Protein AF-A0A2D7SPK2-F1 (afd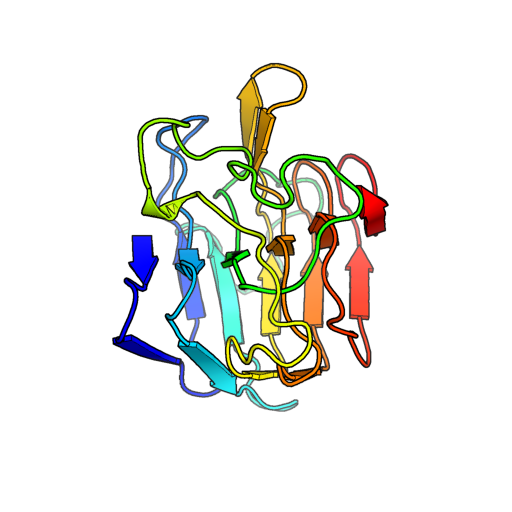b_monomer_lite)

Radius of gyration: 14.79 Å; chains: 1; bounding box: 33×37×42 Å

Structure (mmCIF, N/CA/C/O backbone):
data_AF-A0A2D7SPK2-F1
#
_entry.id   AF-A0A2D7SPK2-F1
#
loop_
_atom_site.group_PDB
_atom_site.id
_atom_site.type_symbol
_atom_site.label_atom_id
_atom_site.label_alt_id
_atom_site.label_comp_id
_atom_site.label_asym_id
_atom_site.label_entity_id
_atom_site.label_seq_id
_atom_site.pdbx_PDB_ins_code
_atom_site.Cartn_x
_atom_site.Cartn_y
_atom_site.Cartn_z
_atom_site.occupancy
_atom_site.B_iso_or_equiv
_atom_site.auth_seq_id
_atom_site.auth_comp_id
_atom_site.auth_asym_id
_atom_site.auth_atom_id
_atom_site.pdbx_PDB_model_num
ATOM 1 N N . MET A 1 1 ? -2.167 10.227 -5.797 1.00 91.31 1 MET A N 1
ATOM 2 C CA . MET A 1 1 ? -3.648 10.252 -5.802 1.00 91.31 1 MET A CA 1
ATOM 3 C C . MET A 1 1 ? -4.122 9.989 -4.389 1.00 91.31 1 MET A C 1
ATOM 5 O O . MET A 1 1 ? -3.581 9.091 -3.759 1.00 91.31 1 MET A O 1
ATOM 9 N N . PHE A 1 2 ? -5.110 10.744 -3.912 1.00 96.88 2 PHE A N 1
ATOM 10 C CA . PHE A 1 2 ? -5.740 10.501 -2.615 1.00 96.88 2 PHE A CA 1
ATOM 11 C C . PHE A 1 2 ? -7.116 9.860 -2.788 1.00 96.88 2 PHE A C 1
ATOM 13 O O . PHE A 1 2 ? -7.853 10.218 -3.708 1.00 96.88 2 PHE A O 1
ATOM 20 N N . VAL A 1 3 ? -7.452 8.944 -1.885 1.00 98.31 3 VAL A N 1
ATOM 21 C CA . VAL A 1 3 ? -8.829 8.560 -1.569 1.00 98.31 3 VAL A CA 1
ATOM 22 C C . VAL A 1 3 ? -9.198 9.337 -0.310 1.00 98.31 3 VAL A C 1
ATOM 24 O O . VAL A 1 3 ? -8.641 9.089 0.758 1.00 98.31 3 VAL A O 1
ATOM 27 N N . ASP A 1 4 ? -10.062 10.339 -0.460 1.00 98.19 4 ASP A N 1
ATOM 28 C CA . ASP A 1 4 ? -10.374 11.284 0.613 1.00 98.19 4 ASP A CA 1
ATOM 29 C C . ASP A 1 4 ? -11.343 10.685 1.645 1.00 98.19 4 ASP A C 1
ATOM 31 O O . ASP A 1 4 ? -12.153 9.801 1.342 1.00 98.19 4 ASP A O 1
ATOM 35 N N . ALA A 1 5 ? -11.289 11.200 2.874 1.00 98.12 5 ALA A N 1
ATOM 36 C CA . ALA A 1 5 ? -12.148 10.774 3.975 1.00 98.12 5 ALA A CA 1
ATOM 37 C C . ALA A 1 5 ? -13.641 10.772 3.589 1.00 98.12 5 ALA A C 1
ATOM 39 O O . ALA A 1 5 ? -14.141 11.696 2.946 1.00 98.12 5 ALA A O 1
ATOM 40 N N . GLY A 1 6 ? -14.369 9.734 4.007 1.00 97.94 6 GLY A N 1
ATOM 41 C CA . GLY A 1 6 ? -15.786 9.554 3.681 1.00 97.94 6 GLY A CA 1
ATOM 42 C C . GLY A 1 6 ? -16.050 8.983 2.285 1.00 97.94 6 GLY A C 1
ATOM 43 O O . GLY A 1 6 ? -17.212 8.820 1.912 1.00 97.94 6 GLY A O 1
ATOM 44 N N . THR A 1 7 ? -15.004 8.653 1.521 1.00 98.50 7 THR A N 1
ATOM 45 C CA . THR A 1 7 ? -15.128 7.991 0.218 1.00 98.50 7 THR A CA 1
ATOM 46 C C . THR A 1 7 ? -14.669 6.535 0.270 1.00 98.50 7 THR A C 1
ATOM 48 O O . THR A 1 7 ? -14.023 6.080 1.217 1.00 98.50 7 THR A O 1
ATOM 51 N N . THR A 1 8 ? -15.053 5.766 -0.745 1.00 98.75 8 THR A N 1
ATOM 52 C CA . THR A 1 8 ? -14.641 4.372 -0.903 1.00 98.75 8 THR A CA 1
ATOM 53 C C . THR A 1 8 ? -14.189 4.144 -2.334 1.00 98.75 8 THR A C 1
ATOM 55 O O . THR A 1 8 ? -14.935 4.439 -3.269 1.00 98.75 8 THR A O 1
ATOM 58 N N . LEU A 1 9 ? -12.977 3.620 -2.494 1.00 98.75 9 LEU A N 1
ATOM 59 C CA . LEU A 1 9 ? -12.431 3.193 -3.774 1.00 98.75 9 LEU A CA 1
ATOM 60 C C . LEU A 1 9 ? -12.594 1.678 -3.912 1.00 98.75 9 LEU A C 1
ATOM 62 O O . LEU A 1 9 ? -12.127 0.929 -3.057 1.00 98.75 9 LEU A O 1
ATOM 66 N N . TYR A 1 10 ? -13.226 1.246 -5.000 1.00 98.75 10 TYR A N 1
ATOM 67 C CA . TYR A 1 10 ? -13.312 -0.157 -5.398 1.00 98.75 10 TYR A CA 1
ATOM 68 C C . TYR A 1 10 ? -12.378 -0.398 -6.581 1.00 98.75 10 TYR A C 1
ATOM 70 O O . TYR A 1 10 ? -12.366 0.390 -7.532 1.00 98.75 10 TYR A O 1
ATOM 78 N N . ILE A 1 11 ? -11.593 -1.469 -6.513 1.00 98.69 11 ILE A N 1
ATOM 79 C CA . ILE A 1 11 ? -10.683 -1.898 -7.572 1.00 98.69 11 ILE A CA 1
ATOM 80 C C . ILE A 1 11 ? -11.011 -3.354 -7.874 1.00 98.69 11 ILE A C 1
ATOM 82 O O . ILE A 1 11 ? -10.824 -4.231 -7.034 1.00 98.69 11 ILE A O 1
ATOM 86 N N . GLU A 1 12 ? -11.524 -3.589 -9.077 1.00 98.31 12 GLU A N 1
ATOM 87 C CA . GLU A 1 12 ? -11.976 -4.908 -9.512 1.00 98.31 12 GLU A CA 1
ATOM 88 C C . GLU A 1 12 ? -10.796 -5.863 -9.740 1.00 98.31 12 GLU A C 1
ATOM 90 O O . GLU A 1 12 ? -9.702 -5.449 -10.143 1.00 98.31 12 GLU A O 1
ATOM 95 N N . ALA A 1 13 ? -11.030 -7.161 -9.547 1.00 98.81 13 ALA A N 1
ATOM 96 C CA . ALA A 1 13 ? -10.042 -8.205 -9.803 1.00 98.81 13 ALA A CA 1
ATOM 97 C C . ALA A 1 13 ? -9.460 -8.132 -11.229 1.00 98.81 13 ALA A C 1
ATOM 99 O O . ALA A 1 13 ? -10.164 -7.847 -12.199 1.00 98.81 13 ALA A O 1
ATOM 100 N N . GLY A 1 14 ? -8.159 -8.406 -11.363 1.00 98.62 14 GLY A N 1
ATOM 101 C CA . GLY A 1 14 ? -7.437 -8.336 -12.639 1.00 98.62 14 GLY A CA 1
ATOM 102 C C . GLY A 1 14 ? -7.097 -6.919 -13.114 1.00 98.62 14 GLY A C 1
ATOM 103 O O . GLY A 1 14 ? -6.511 -6.763 -14.187 1.00 98.62 14 GLY A O 1
ATOM 104 N N . THR A 1 15 ? -7.446 -5.879 -12.349 1.00 98.81 15 THR A N 1
ATOM 105 C CA . THR A 1 15 ? -7.082 -4.500 -12.694 1.00 98.81 15 THR A CA 1
ATOM 106 C C . THR A 1 15 ? -5.570 -4.299 -12.590 1.00 98.81 15 THR A C 1
ATOM 108 O O . THR A 1 15 ? -4.945 -4.679 -11.600 1.00 98.81 15 THR A O 1
ATOM 111 N N . VAL A 1 16 ? -4.991 -3.633 -13.593 1.00 98.75 16 VAL A N 1
ATOM 112 C CA . VAL A 1 16 ? -3.614 -3.130 -13.537 1.00 98.75 16 VAL A CA 1
ATOM 113 C C . VAL A 1 16 ? -3.639 -1.621 -13.349 1.00 98.75 16 VAL A C 1
ATOM 115 O O . VAL A 1 16 ? -4.208 -0.891 -14.162 1.00 98.75 16 VAL A O 1
ATOM 118 N N . ILE A 1 17 ? -2.983 -1.157 -12.295 1.00 98.56 17 ILE A N 1
ATOM 119 C CA . ILE A 1 17 ? -2.824 0.251 -11.953 1.00 98.56 17 ILE A CA 1
ATOM 120 C C . ILE A 1 17 ? -1.373 0.625 -12.182 1.00 98.56 17 ILE A C 1
ATOM 122 O O . ILE A 1 17 ? -0.457 -0.043 -11.705 1.00 98.56 17 ILE A O 1
ATOM 126 N N . LYS A 1 18 ? -1.178 1.699 -12.942 1.00 98.25 18 LYS A N 1
ATOM 127 C CA . LYS A 1 18 ? 0.135 2.146 -13.376 1.00 98.25 18 LYS A CA 1
ATOM 128 C C . LYS A 1 18 ? 0.419 3.553 -12.875 1.00 98.25 18 LYS A C 1
ATOM 130 O O . LYS A 1 18 ? -0.277 4.495 -13.252 1.00 98.25 18 LYS A O 1
ATOM 135 N N . GLY A 1 19 ? 1.438 3.679 -12.035 1.00 96.75 19 GLY A N 1
ATOM 136 C CA . GLY A 1 19 ? 1.980 4.955 -11.599 1.00 96.75 19 GLY A CA 1
ATOM 137 C C . GLY A 1 19 ? 2.664 5.681 -12.755 1.00 96.75 19 GLY A C 1
ATOM 138 O O . GLY A 1 19 ? 3.467 5.092 -13.479 1.00 96.75 19 GLY A O 1
ATOM 139 N N . MET A 1 20 ? 2.337 6.961 -12.934 1.00 95.50 20 MET A N 1
ATOM 140 C CA . MET A 1 20 ? 3.071 7.836 -13.848 1.00 95.50 20 MET A CA 1
ATOM 141 C C . MET A 1 20 ? 4.498 8.068 -13.332 1.00 95.50 20 MET A C 1
ATOM 143 O O . MET A 1 20 ? 4.699 8.106 -12.112 1.00 95.50 20 MET A O 1
ATOM 147 N N . PRO A 1 21 ? 5.475 8.272 -14.230 1.00 90.31 21 PRO A N 1
ATOM 148 C CA . PRO A 1 21 ? 6.839 8.573 -13.828 1.00 90.31 21 PRO A CA 1
ATOM 149 C C . PRO A 1 21 ? 6.898 9.864 -13.004 1.00 90.31 21 PRO A C 1
ATOM 151 O O . PRO A 1 21 ? 6.227 10.851 -13.309 1.00 90.31 21 PRO A O 1
ATOM 154 N N . GLY A 1 22 ? 7.741 9.848 -11.981 1.00 87.12 22 GLY A N 1
ATOM 155 C CA . GLY A 1 22 ? 7.995 10.953 -11.067 1.00 87.12 22 GLY A CA 1
ATOM 156 C C . GLY A 1 22 ? 9.120 10.563 -10.114 1.00 87.12 22 GLY A C 1
ATOM 157 O O . GLY A 1 22 ? 9.470 9.388 -10.033 1.00 87.12 22 GLY A O 1
ATOM 158 N N . VAL A 1 23 ? 9.726 11.546 -9.453 1.00 80.44 23 VAL A N 1
ATOM 159 C CA . VAL A 1 23 ? 10.768 11.318 -8.443 1.00 80.44 23 VAL A CA 1
ATOM 160 C C . VAL A 1 23 ? 10.537 12.238 -7.256 1.00 80.44 23 VAL A C 1
ATOM 162 O O . VAL A 1 23 ? 10.044 13.359 -7.421 1.00 80.44 23 VAL A O 1
ATOM 165 N N . GLY A 1 24 ? 10.921 11.784 -6.066 1.00 84.12 24 GLY A N 1
ATOM 166 C CA . GLY A 1 24 ? 10.737 12.554 -4.845 1.00 84.12 24 GLY A CA 1
ATOM 167 C C . GLY A 1 24 ? 9.271 12.956 -4.657 1.00 84.12 24 GLY A C 1
ATOM 168 O O . GLY A 1 24 ? 8.369 12.133 -4.786 1.00 84.12 24 GLY A O 1
ATOM 169 N N . GLN A 1 25 ? 9.023 14.239 -4.388 1.00 82.62 25 GLN A N 1
ATOM 170 C CA . GLN A 1 25 ? 7.669 14.768 -4.153 1.00 82.62 25 GLN A CA 1
ATOM 171 C C . GLN A 1 25 ? 6.733 14.660 -5.368 1.00 82.62 25 GLN A C 1
ATOM 173 O O . GLN A 1 25 ? 5.516 14.721 -5.208 1.00 82.62 25 GLN A O 1
ATOM 178 N N . GLU A 1 26 ? 7.287 14.485 -6.571 1.00 86.81 26 GLU A N 1
ATOM 179 C CA . GLU A 1 26 ? 6.519 14.335 -7.811 1.00 86.81 26 GLU A CA 1
ATOM 180 C C . GLU A 1 26 ? 6.209 12.864 -8.139 1.00 86.81 26 GLU A C 1
ATOM 182 O O . GLU A 1 26 ? 5.553 12.581 -9.142 1.00 86.81 26 GLU A O 1
ATOM 187 N N . SER A 1 27 ? 6.686 11.909 -7.330 1.00 91.69 27 SER A N 1
ATOM 188 C CA . SER A 1 27 ? 6.380 10.487 -7.509 1.00 91.69 27 SER A CA 1
ATOM 189 C C . SER A 1 27 ? 4.880 10.224 -7.421 1.00 91.69 27 SER A C 1
ATOM 191 O O . SER A 1 27 ? 4.163 10.765 -6.578 1.00 91.69 27 SER A O 1
ATOM 193 N N . SER A 1 28 ? 4.383 9.348 -8.293 1.00 94.50 28 SER A N 1
ATOM 194 C CA . SER A 1 28 ? 2.984 8.930 -8.252 1.00 94.50 28 SER A CA 1
ATOM 195 C C . SER A 1 28 ? 2.755 7.886 -7.161 1.00 94.50 28 SER A C 1
ATOM 197 O O . SER A 1 28 ? 3.511 6.938 -7.024 1.00 94.50 28 SER A O 1
ATOM 199 N N . TYR A 1 29 ? 1.687 8.028 -6.388 1.00 95.56 29 TYR A N 1
ATOM 200 C CA . TYR A 1 29 ? 1.310 7.084 -5.331 1.00 95.56 29 TYR A CA 1
ATOM 201 C C . TYR A 1 29 ? -0.210 6.969 -5.236 1.00 95.56 29 TYR A C 1
ATOM 203 O O . TYR A 1 29 ? -0.943 7.827 -5.750 1.00 95.56 29 TYR A O 1
ATOM 211 N N . LEU A 1 30 ? -0.693 5.942 -4.540 1.00 97.88 30 LEU A N 1
ATOM 212 C CA . LEU A 1 30 ? -2.068 5.873 -4.056 1.00 97.88 30 LEU A CA 1
ATOM 213 C C . LEU A 1 30 ? -2.058 5.983 -2.533 1.00 97.88 30 LEU A C 1
ATOM 215 O O . LEU A 1 30 ? -1.510 5.116 -1.871 1.00 97.88 30 LEU A O 1
ATOM 219 N N . CYS A 1 31 ? -2.676 7.030 -1.991 1.00 98.19 31 CYS A N 1
ATOM 220 C CA . CYS A 1 31 ? -2.840 7.210 -0.553 1.00 98.19 31 CYS A CA 1
ATOM 221 C C . CYS A 1 31 ? -4.319 7.128 -0.170 1.00 98.19 31 CYS A C 1
ATOM 223 O O . CYS A 1 31 ? -5.144 7.906 -0.654 1.00 98.19 31 CYS A O 1
ATOM 225 N N . VAL A 1 32 ? -4.650 6.175 0.694 1.00 98.81 32 VAL A N 1
ATOM 226 C CA . VAL A 1 32 ? -5.958 6.030 1.330 1.00 98.81 32 VAL A CA 1
ATOM 227 C C . VAL A 1 32 ? -5.889 6.783 2.651 1.00 98.81 32 VAL A C 1
ATOM 229 O O . VAL A 1 32 ? -5.293 6.299 3.610 1.00 98.81 32 VAL A O 1
ATOM 232 N N . ALA A 1 33 ? -6.447 7.994 2.682 1.00 98.69 33 ALA A N 1
ATOM 233 C CA . ALA A 1 33 ? -6.410 8.834 3.872 1.00 98.69 33 ALA A CA 1
ATOM 234 C C . ALA A 1 33 ? -7.316 8.267 4.977 1.00 98.69 33 ALA A C 1
ATOM 236 O O . ALA A 1 33 ? -8.273 7.536 4.703 1.00 98.69 33 ALA A O 1
ATOM 237 N N . ARG A 1 34 ? -7.070 8.669 6.229 1.00 98.31 34 ARG A N 1
ATOM 238 C CA . ARG A 1 34 ? -7.929 8.294 7.361 1.00 98.31 34 ARG A CA 1
ATOM 239 C C . ARG A 1 34 ? -9.407 8.556 7.069 1.00 98.31 34 ARG A C 1
ATOM 241 O O . ARG A 1 34 ? -9.783 9.623 6.583 1.00 98.31 34 ARG A O 1
ATOM 248 N N . GLY A 1 35 ? -10.253 7.577 7.383 1.00 98.31 35 GLY A N 1
ATOM 249 C CA . GLY A 1 35 ? -11.701 7.641 7.158 1.00 98.31 35 GLY A CA 1
ATOM 250 C C . GLY A 1 35 ? -12.140 7.380 5.717 1.00 98.31 35 GLY A C 1
ATOM 251 O O . GLY A 1 35 ? -13.342 7.408 5.442 1.00 98.31 35 GLY A O 1
ATOM 252 N N . ALA A 1 36 ? -11.206 7.133 4.800 1.00 98.81 36 ALA A N 1
ATOM 253 C CA . ALA A 1 36 ? -11.489 6.536 3.505 1.00 98.81 36 ALA A CA 1
ATOM 254 C C . ALA A 1 36 ? -11.429 5.005 3.585 1.00 98.8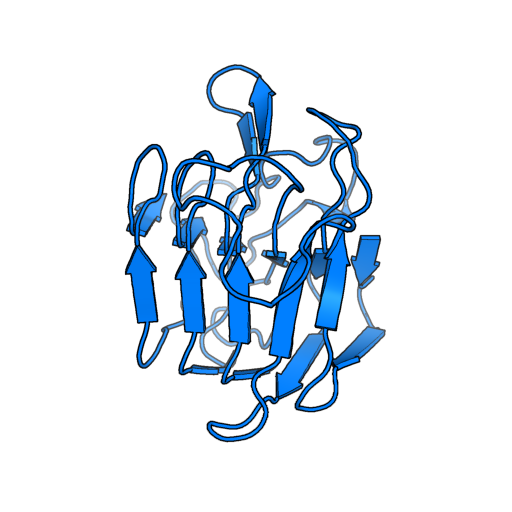1 36 ALA A C 1
ATOM 256 O O . ALA A 1 36 ? -10.946 4.432 4.563 1.00 98.81 36 ALA A O 1
ATOM 257 N N . LYS A 1 37 ? -11.925 4.338 2.541 1.00 98.88 37 LYS A N 1
ATOM 258 C CA . LYS A 1 37 ? -11.843 2.880 2.412 1.00 98.88 37 LYS A CA 1
ATOM 259 C C . LYS A 1 37 ? -11.334 2.458 1.044 1.00 98.88 37 LYS A C 1
ATOM 261 O O . LYS A 1 37 ? -11.711 3.053 0.033 1.00 98.88 37 LYS A O 1
ATOM 266 N N . LEU A 1 38 ? -10.547 1.392 1.021 1.00 98.88 38 LEU A N 1
ATOM 267 C CA . LEU A 1 38 ? -10.096 0.714 -0.186 1.00 98.88 38 LEU A CA 1
ATOM 268 C C . LEU A 1 38 ? -10.612 -0.723 -0.192 1.00 98.88 38 LEU A C 1
ATOM 270 O O . LEU A 1 38 ? -10.337 -1.473 0.733 1.00 98.88 38 LEU A O 1
ATOM 274 N N . TYR A 1 39 ? -11.325 -1.107 -1.244 1.00 98.88 39 TYR A N 1
ATOM 275 C CA . TYR A 1 39 ? -11.688 -2.492 -1.534 1.00 98.88 39 TYR A CA 1
ATOM 276 C C . TYR A 1 39 ? -10.979 -2.908 -2.823 1.00 98.88 39 TYR A C 1
ATOM 278 O O . TYR A 1 39 ? -11.478 -2.689 -3.926 1.00 98.88 39 TYR A O 1
ATOM 286 N N . ALA A 1 40 ? -9.768 -3.441 -2.668 1.00 98.81 40 ALA A N 1
ATOM 287 C CA . ALA A 1 40 ? -8.963 -4.034 -3.727 1.00 98.81 40 ALA A CA 1
ATOM 288 C C . ALA A 1 40 ? -9.022 -5.558 -3.579 1.00 98.81 40 ALA A C 1
ATOM 290 O O . ALA A 1 40 ? -8.204 -6.164 -2.889 1.00 98.81 40 ALA A O 1
ATOM 291 N N . GLU A 1 41 ? -10.034 -6.164 -4.193 1.00 98.25 41 GLU A N 1
ATOM 292 C CA . GLU A 1 41 ? -10.391 -7.571 -4.000 1.00 98.25 41 GLU A CA 1
ATOM 293 C C . GLU A 1 41 ? -10.048 -8.382 -5.254 1.00 98.25 41 GLU A C 1
ATOM 295 O O . GLU A 1 41 ? -10.908 -8.766 -6.047 1.00 98.25 41 GLU A O 1
ATOM 300 N N . GLY A 1 42 ? -8.750 -8.618 -5.453 1.00 98.75 42 GLY A N 1
ATOM 301 C CA . GLY A 1 42 ? -8.253 -9.538 -6.466 1.00 98.75 42 GLY A CA 1
ATOM 302 C C . GLY A 1 42 ? -8.578 -10.997 -6.141 1.00 98.75 42 GLY A C 1
ATOM 303 O O . GLY A 1 42 ? -9.100 -11.346 -5.080 1.00 98.75 42 GLY A O 1
ATOM 304 N N . THR A 1 43 ? -8.192 -11.888 -7.049 1.00 98.62 43 THR A N 1
ATOM 305 C CA . THR A 1 43 ? -8.250 -13.342 -6.827 1.00 98.62 43 THR A CA 1
ATOM 306 C C . THR A 1 43 ? -6.938 -13.999 -7.242 1.00 98.62 43 THR A C 1
ATOM 308 O O . THR A 1 43 ? -6.129 -13.380 -7.928 1.00 98.62 43 THR A O 1
ATOM 311 N N . ALA A 1 44 ? -6.731 -15.267 -6.879 1.00 97.81 44 ALA A N 1
ATOM 312 C CA . ALA A 1 44 ? -5.543 -16.015 -7.298 1.00 97.81 44 ALA A CA 1
ATOM 313 C C . ALA A 1 44 ? -5.372 -16.063 -8.830 1.00 97.81 44 ALA A C 1
ATOM 315 O O . ALA A 1 44 ? -4.250 -15.978 -9.323 1.00 97.81 44 ALA A O 1
ATOM 316 N N . ASP A 1 45 ? -6.481 -16.157 -9.571 1.00 98.31 45 ASP A N 1
ATOM 317 C CA . ASP A 1 45 ? -6.476 -16.221 -11.038 1.00 98.31 45 ASP A CA 1
ATOM 318 C C . ASP A 1 45 ? -6.481 -14.831 -11.700 1.00 98.31 45 ASP A C 1
ATOM 320 O O . ASP A 1 45 ? -6.132 -14.694 -12.872 1.00 98.31 45 ASP A O 1
ATOM 324 N N . ALA A 1 46 ? -6.880 -13.793 -10.960 1.00 98.50 46 ALA A N 1
ATOM 325 C CA . ALA A 1 46 ? -6.958 -12.413 -11.429 1.00 98.50 46 ALA A CA 1
ATOM 326 C C . ALA A 1 46 ? -6.505 -11.445 -10.319 1.00 98.50 46 ALA A C 1
ATOM 328 O O . ALA A 1 46 ? -7.341 -10.751 -9.722 1.00 98.50 46 ALA A O 1
ATOM 329 N N . PRO A 1 47 ? -5.200 -11.411 -9.997 1.00 98.62 47 PRO A N 1
ATOM 330 C CA . PRO A 1 47 ? -4.681 -10.493 -8.995 1.00 98.62 47 PRO A CA 1
ATOM 331 C C . PRO A 1 47 ? -4.779 -9.047 -9.490 1.00 98.62 47 PRO A C 1
ATOM 333 O O . PRO A 1 47 ? -4.760 -8.783 -10.694 1.00 98.62 47 PRO A O 1
ATOM 336 N N . ILE A 1 48 ? -4.863 -8.103 -8.557 1.00 98.94 48 ILE A N 1
ATOM 337 C CA . ILE A 1 48 ? -4.701 -6.676 -8.859 1.00 98.94 48 ILE A CA 1
ATOM 338 C C . ILE A 1 48 ? -3.206 -6.367 -8.856 1.00 98.94 48 ILE A C 1
ATOM 340 O O . ILE A 1 48 ? -2.497 -6.769 -7.934 1.00 98.94 48 ILE A O 1
ATOM 344 N N . ILE A 1 49 ? -2.719 -5.654 -9.872 1.00 98.88 49 ILE A N 1
ATOM 345 C CA . ILE A 1 49 ? -1.297 -5.311 -10.000 1.00 98.88 49 ILE A CA 1
ATOM 346 C C . ILE A 1 49 ? -1.137 -3.797 -9.946 1.00 98.88 49 ILE A C 1
ATOM 348 O O . ILE A 1 49 ? -1.636 -3.089 -10.816 1.00 98.88 49 ILE A O 1
ATOM 352 N N . PHE A 1 50 ? -0.388 -3.313 -8.964 1.00 98.81 50 PHE A N 1
ATOM 353 C CA . PHE A 1 50 ? 0.156 -1.964 -8.930 1.00 98.81 50 PHE A CA 1
ATOM 354 C C . PHE A 1 50 ? 1.603 -1.993 -9.431 1.00 98.81 50 PHE A C 1
ATOM 356 O O . PHE A 1 50 ? 2.436 -2.733 -8.908 1.00 98.81 50 PHE A O 1
ATOM 363 N N . THR A 1 51 ? 1.901 -1.205 -10.459 1.00 98.62 51 THR A N 1
ATOM 364 C CA . THR A 1 51 ? 3.240 -1.092 -11.059 1.00 98.62 51 THR A CA 1
ATOM 365 C C . THR A 1 51 ? 3.418 0.297 -11.684 1.00 98.62 51 THR A C 1
ATOM 367 O O . THR A 1 51 ? 2.621 1.201 -11.441 1.00 98.62 51 THR A O 1
ATOM 370 N N . PHE A 1 52 ? 4.442 0.489 -12.508 1.00 97.56 52 PHE A N 1
ATOM 371 C CA . PHE A 1 52 ? 4.733 1.735 -13.214 1.00 97.56 52 PHE A CA 1
ATOM 372 C C . PHE A 1 52 ? 4.239 1.724 -14.669 1.00 97.56 52 PHE A C 1
ATOM 374 O O . PHE A 1 52 ? 4.000 0.677 -15.277 1.00 97.56 52 PHE A O 1
ATOM 381 N N . GLU A 1 53 ? 4.072 2.915 -15.246 1.00 97.62 53 GLU A N 1
ATOM 382 C CA . GLU A 1 53 ? 3.531 3.131 -16.594 1.00 97.62 53 GLU A CA 1
ATOM 383 C C . GLU A 1 53 ? 4.233 2.290 -17.670 1.00 97.62 53 GLU A C 1
ATOM 385 O O . GLU A 1 53 ? 3.568 1.633 -18.484 1.00 97.62 53 GLU A O 1
ATOM 390 N N . GLN A 1 54 ? 5.564 2.245 -17.627 1.00 97.44 54 GLN A N 1
ATOM 391 C CA . GLN A 1 54 ? 6.396 1.586 -18.630 1.00 97.44 54 GLN A CA 1
ATOM 392 C C . GLN A 1 54 ? 6.576 0.074 -18.410 1.00 97.44 54 GLN A C 1
ATOM 394 O O . GLN A 1 54 ? 7.230 -0.555 -19.237 1.00 97.44 54 GLN A O 1
ATOM 399 N N . ASP A 1 55 ? 5.991 -0.530 -17.368 1.00 98.19 55 ASP A N 1
ATOM 400 C CA . ASP A 1 55 ? 6.054 -1.983 -17.161 1.00 98.19 55 ASP A CA 1
ATOM 401 C C . ASP A 1 55 ? 5.301 -2.730 -18.288 1.00 98.19 55 ASP A C 1
ATOM 403 O O . ASP A 1 55 ? 4.079 -2.573 -18.412 1.00 98.19 55 ASP A O 1
ATOM 407 N N . PRO A 1 56 ? 5.971 -3.538 -19.131 1.00 97.62 56 PRO A N 1
ATOM 408 C CA . PRO A 1 56 ? 5.323 -4.324 -20.178 1.00 97.62 56 PRO A CA 1
ATOM 409 C C . PRO A 1 56 ? 4.490 -5.504 -19.652 1.00 97.62 56 PRO A C 1
ATOM 411 O O . PRO A 1 56 ? 3.729 -6.074 -20.431 1.00 97.62 56 PRO A O 1
ATOM 414 N N . LEU A 1 57 ? 4.599 -5.866 -18.365 1.00 97.19 57 LEU A N 1
ATOM 415 C CA . LEU A 1 57 ? 3.905 -6.999 -17.727 1.00 97.19 57 LEU A CA 1
ATOM 416 C C . LEU A 1 57 ? 4.228 -8.377 -18.334 1.00 97.19 57 LEU A C 1
ATOM 418 O O . LEU A 1 57 ? 3.486 -9.337 -18.133 1.00 97.19 57 LEU A O 1
ATOM 422 N N . ASP A 1 58 ? 5.338 -8.499 -19.057 1.00 97.00 58 ASP A N 1
ATOM 423 C CA . ASP A 1 58 ? 5.803 -9.746 -19.681 1.00 97.00 58 ASP A CA 1
ATOM 424 C C . ASP A 1 58 ? 6.954 -10.417 -18.907 1.00 97.00 58 ASP A C 1
ATOM 426 O O . ASP A 1 58 ? 7.517 -11.416 -19.356 1.00 97.00 58 ASP A O 1
ATOM 430 N N . GLY A 1 59 ? 7.305 -9.871 -17.737 1.00 94.94 59 GLY A N 1
ATOM 431 C CA . GLY A 1 59 ? 8.392 -10.359 -16.887 1.00 94.94 59 GLY A CA 1
ATOM 432 C C . GLY A 1 59 ? 9.795 -9.954 -17.351 1.00 94.94 59 GLY A C 1
ATOM 433 O O . GLY A 1 59 ? 10.775 -10.453 -16.804 1.00 94.94 59 GLY A O 1
ATOM 434 N N . SER A 1 60 ? 9.919 -9.067 -18.344 1.00 97.38 60 SER A N 1
ATOM 435 C CA . SER A 1 60 ? 11.220 -8.591 -18.833 1.00 97.38 60 SER A CA 1
ATOM 436 C C . SER A 1 60 ? 11.872 -7.519 -17.953 1.00 97.38 60 SER A C 1
ATOM 438 O O . SER A 1 60 ? 13.076 -7.281 -18.085 1.00 97.38 60 SER A O 1
ATOM 440 N N . VAL A 1 61 ? 11.115 -6.886 -17.049 1.00 98.12 61 VAL A N 1
ATOM 441 C CA . VAL A 1 61 ? 11.641 -5.870 -16.126 1.00 98.12 61 VAL A CA 1
ATOM 442 C C . VAL A 1 61 ? 12.534 -6.541 -15.075 1.00 98.12 61 VAL A C 1
ATOM 444 O O . VAL A 1 61 ? 12.066 -7.419 -14.346 1.00 98.12 61 VAL A O 1
ATOM 447 N N . PRO A 1 62 ? 13.816 -6.150 -14.952 1.00 97.81 62 PRO A N 1
ATOM 448 C CA . PRO A 1 62 ? 14.697 -6.697 -13.927 1.00 97.81 62 PRO A CA 1
ATOM 449 C C . PRO A 1 62 ? 14.192 -6.398 -12.510 1.00 97.81 62 PRO A C 1
ATOM 451 O O . PRO A 1 62 ? 13.726 -5.298 -12.230 1.00 97.81 62 PRO A O 1
ATOM 454 N N . LEU A 1 63 ? 14.407 -7.323 -11.569 1.00 97.00 63 LEU A N 1
ATOM 455 C CA . LEU A 1 63 ? 14.102 -7.110 -10.141 1.00 97.00 63 LEU A CA 1
ATOM 456 C C . LEU A 1 63 ? 14.962 -6.013 -9.480 1.00 97.00 63 LEU A C 1
ATOM 458 O O . LEU A 1 63 ? 14.702 -5.610 -8.352 1.00 97.00 63 LEU A O 1
ATOM 462 N N . THR A 1 64 ? 15.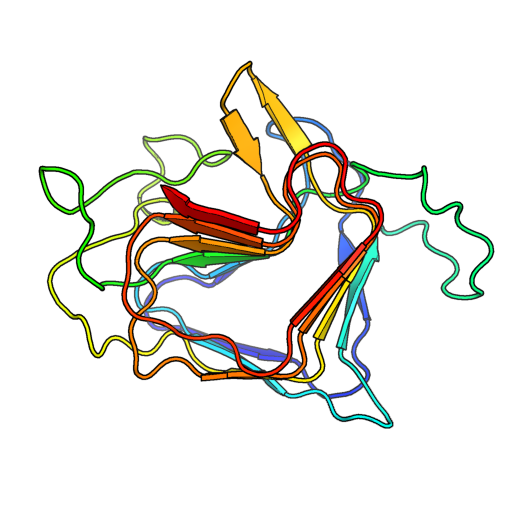998 -5.533 -10.172 1.00 96.75 64 THR A N 1
ATOM 463 C CA . THR A 1 64 ? 16.805 -4.375 -9.764 1.00 96.75 64 THR A CA 1
ATOM 464 C C . THR A 1 64 ? 16.212 -3.045 -10.226 1.00 96.75 64 THR A C 1
ATOM 466 O O . THR A 1 64 ? 16.712 -1.997 -9.828 1.00 96.75 64 THR A O 1
ATOM 469 N N . THR A 1 65 ? 15.190 -3.057 -11.085 1.00 97.19 65 THR A N 1
ATOM 470 C CA . THR A 1 65 ? 14.440 -1.851 -11.439 1.00 97.19 65 THR A CA 1
ATOM 471 C C . THR A 1 65 ? 13.499 -1.539 -10.290 1.00 97.19 65 THR A C 1
ATOM 473 O O . THR A 1 65 ? 12.574 -2.297 -10.020 1.00 97.19 65 THR A O 1
ATOM 476 N N . ARG A 1 66 ? 13.761 -0.440 -9.598 1.00 96.12 66 ARG A N 1
ATOM 477 C CA . ARG A 1 66 ? 13.043 -0.008 -8.400 1.00 96.12 66 ARG A CA 1
ATOM 478 C C . ARG A 1 66 ? 12.757 1.481 -8.510 1.00 96.12 66 ARG A C 1
ATOM 480 O O . ARG A 1 66 ? 13.318 2.148 -9.384 1.00 96.12 66 ARG A O 1
ATOM 487 N N . GLY A 1 67 ? 11.906 2.002 -7.645 1.00 95.44 67 GLY A N 1
ATOM 488 C CA . GLY A 1 67 ? 11.700 3.436 -7.527 1.00 95.44 67 GLY A CA 1
ATOM 489 C C . GLY A 1 67 ? 11.020 4.074 -8.732 1.00 95.44 67 GLY A C 1
ATOM 490 O O . GLY A 1 67 ? 11.336 5.201 -9.102 1.00 95.44 67 GLY A O 1
ATOM 491 N N . GLN A 1 68 ? 10.170 3.315 -9.427 1.00 96.31 68 GLN A N 1
ATOM 492 C CA . GLN A 1 68 ? 9.518 3.778 -10.655 1.00 96.31 68 GLN A CA 1
ATOM 493 C C . GLN A 1 68 ? 8.198 4.516 -10.376 1.00 96.31 68 GLN A C 1
ATOM 495 O O . GLN A 1 68 ? 7.656 5.174 -11.264 1.00 96.31 68 GLN A O 1
ATOM 500 N N . TRP A 1 69 ? 7.684 4.395 -9.152 1.00 96.62 69 TRP A N 1
ATOM 501 C CA . TRP A 1 69 ? 6.546 5.113 -8.582 1.00 96.62 69 TRP A CA 1
ATOM 502 C C . TRP A 1 69 ? 6.611 4.979 -7.051 1.00 96.62 69 TRP A C 1
ATOM 504 O O . TRP A 1 69 ? 7.372 4.164 -6.550 1.00 96.62 69 TRP A O 1
ATOM 514 N N . GLY A 1 70 ? 5.829 5.756 -6.308 1.00 95.38 70 GLY A N 1
ATOM 515 C CA . GLY A 1 70 ? 5.881 5.806 -4.846 1.00 95.38 70 GLY A CA 1
ATOM 516 C C . GLY A 1 70 ? 5.431 4.515 -4.167 1.00 95.38 70 GLY A C 1
ATOM 517 O O . GLY A 1 70 ? 6.244 3.849 -3.549 1.00 95.38 70 GLY A O 1
ATOM 518 N N . GLY A 1 71 ? 4.157 4.146 -4.275 1.00 96.69 71 GLY A N 1
ATOM 519 C CA . GLY A 1 71 ? 3.631 2.968 -3.580 1.00 96.69 71 GLY A CA 1
ATOM 520 C C . GLY A 1 71 ? 2.169 3.102 -3.167 1.00 96.69 71 GLY A C 1
ATOM 521 O O . GLY A 1 71 ? 1.459 4.028 -3.593 1.00 96.69 71 GLY A O 1
ATOM 522 N N . LEU A 1 72 ? 1.717 2.151 -2.349 1.00 98.56 72 LEU A N 1
ATOM 523 C CA . LEU A 1 72 ? 0.386 2.140 -1.748 1.00 98.56 72 LEU A CA 1
ATOM 524 C C . LEU A 1 72 ? 0.481 2.506 -0.267 1.00 98.56 72 LEU A C 1
ATOM 526 O O . LEU A 1 72 ? 1.077 1.785 0.523 1.00 98.56 72 LEU A O 1
ATOM 530 N N . ILE A 1 73 ? -0.172 3.599 0.108 1.00 98.62 73 ILE A N 1
ATOM 531 C CA . ILE A 1 73 ? -0.225 4.106 1.477 1.00 98.62 73 ILE A CA 1
ATOM 532 C C . ILE A 1 73 ? -1.651 3.943 2.003 1.00 98.62 73 ILE A C 1
ATOM 534 O O . ILE A 1 73 ? -2.608 4.369 1.349 1.00 98.62 73 ILE A O 1
ATOM 538 N N . VAL A 1 74 ? -1.804 3.361 3.191 1.00 98.81 74 VAL A N 1
ATOM 539 C CA . VAL A 1 74 ? -3.089 3.219 3.885 1.00 98.81 74 VAL A CA 1
ATOM 540 C C . VAL A 1 74 ? -2.971 3.805 5.281 1.00 98.81 74 VAL A C 1
ATOM 542 O O . VAL A 1 74 ? -2.157 3.352 6.082 1.00 98.81 74 VAL A O 1
ATOM 545 N N . LEU A 1 75 ? -3.792 4.814 5.567 1.00 98.81 75 LEU A N 1
ATOM 546 C CA . LEU A 1 75 ? -3.778 5.544 6.828 1.00 98.81 75 LEU A CA 1
ATOM 547 C C . LEU A 1 75 ? -5.084 5.298 7.589 1.00 98.81 75 LEU A C 1
ATOM 549 O O . LEU A 1 75 ? -6.172 5.515 7.055 1.00 98.81 75 LEU A O 1
ATOM 553 N N . GLY A 1 76 ? -4.979 4.877 8.847 1.00 98.69 76 GLY A N 1
ATOM 554 C CA . GLY A 1 76 ? -6.112 4.575 9.720 1.00 98.69 76 GLY A CA 1
ATOM 555 C C . GLY A 1 76 ? -6.116 5.366 11.029 1.00 98.69 76 GLY A C 1
ATOM 556 O O . GLY A 1 76 ? -5.228 6.176 11.306 1.00 98.69 76 GLY A O 1
ATOM 557 N N . TYR A 1 77 ? -7.160 5.139 11.824 1.00 98.69 77 TYR A N 1
ATOM 558 C CA . TYR A 1 77 ? -7.400 5.790 13.119 1.00 98.69 77 TYR A CA 1
ATOM 559 C C . TYR A 1 77 ? -6.932 4.981 14.342 1.00 98.69 77 TYR A C 1
ATOM 561 O O . TYR A 1 77 ? -7.271 5.353 15.470 1.00 98.69 77 TYR A O 1
ATOM 569 N N . ALA A 1 78 ? -6.208 3.878 14.159 1.00 98.56 78 ALA A N 1
ATOM 570 C CA . ALA A 1 78 ? -5.725 3.061 15.269 1.00 98.56 78 ALA A CA 1
ATOM 571 C C . ALA A 1 78 ? -4.610 3.750 16.061 1.00 98.56 78 ALA A C 1
ATOM 573 O O . ALA A 1 78 ? -4.001 4.724 15.616 1.00 98.56 78 ALA A O 1
ATOM 574 N N . THR A 1 79 ? -4.380 3.253 17.272 1.00 98.00 79 THR A N 1
ATOM 575 C CA . THR A 1 79 ? -3.382 3.806 18.185 1.00 98.00 79 THR A CA 1
ATOM 576 C C . THR A 1 79 ? -1.966 3.667 17.635 1.00 98.00 79 THR A C 1
ATOM 578 O O . THR A 1 79 ? -1.630 2.710 16.935 1.00 98.00 79 THR A O 1
ATOM 581 N N . LEU A 1 80 ? -1.125 4.644 17.970 1.00 96.94 80 LEU A N 1
ATOM 582 C CA . LEU A 1 80 ? 0.309 4.606 17.704 1.00 96.94 80 LEU A CA 1
ATOM 583 C C . LEU A 1 80 ? 1.061 4.318 19.005 1.00 96.94 80 LEU A C 1
ATOM 585 O O . LEU A 1 80 ? 0.583 4.611 20.103 1.00 96.94 80 LEU A O 1
ATOM 589 N N . ASN A 1 81 ? 2.271 3.791 18.876 1.00 88.31 81 ASN A N 1
ATOM 590 C CA . ASN A 1 81 ? 3.244 3.683 19.964 1.00 88.31 81 ASN A CA 1
ATOM 591 C C . ASN A 1 81 ? 3.948 5.028 20.272 1.00 88.31 81 ASN A C 1
ATOM 593 O O . ASN A 1 81 ? 4.744 5.109 21.210 1.00 88.31 81 ASN A O 1
ATOM 597 N N . SER A 1 82 ? 3.632 6.087 19.519 1.00 90.19 82 SER A N 1
ATOM 598 C CA . SER A 1 82 ? 4.180 7.436 19.652 1.00 90.19 82 SER A CA 1
ATOM 599 C C . SER A 1 82 ? 3.176 8.427 20.266 1.00 90.19 82 SER A C 1
ATOM 601 O O . SER A 1 82 ? 1.959 8.252 20.224 1.00 90.19 82 SER A O 1
ATOM 603 N N . ILE A 1 83 ? 3.689 9.505 20.868 1.00 90.25 83 ILE A N 1
ATOM 604 C CA . ILE A 1 83 ? 2.899 10.616 21.433 1.00 90.25 83 ILE A CA 1
ATOM 605 C C . ILE A 1 83 ? 2.996 11.793 20.446 1.00 90.25 83 ILE A C 1
ATOM 607 O O . ILE A 1 83 ? 4.115 12.118 20.049 1.00 90.25 83 ILE A O 1
ATOM 611 N N . PRO A 1 84 ? 1.892 12.470 20.065 1.00 94.38 84 PRO A N 1
ATOM 612 C CA . PRO A 1 84 ? 0.581 12.524 20.727 1.00 94.38 84 PRO A CA 1
ATOM 613 C C . PRO A 1 84 ? -0.457 11.477 20.280 1.00 94.38 84 PRO A C 1
ATOM 615 O O . PRO A 1 84 ? -1.633 11.646 20.596 1.00 94.38 84 PRO A O 1
ATOM 618 N N . GLY A 1 85 ? -0.056 10.408 19.587 1.00 95.31 85 GLY A N 1
ATOM 619 C CA . GLY A 1 85 ? -0.974 9.392 19.051 1.00 95.31 85 GLY A CA 1
ATOM 620 C C . GLY A 1 85 ? -1.507 9.713 17.652 1.00 95.31 85 GLY A C 1
ATOM 621 O O . GLY A 1 85 ? -2.373 9.006 17.152 1.00 95.31 85 GLY A O 1
ATOM 622 N N . GLU A 1 86 ? -0.978 10.758 17.016 1.00 96.69 86 GLU A N 1
ATOM 623 C CA . GLU A 1 86 ? -1.157 11.084 15.601 1.00 96.69 86 GLU A CA 1
ATOM 624 C C . GLU A 1 86 ? 0.197 11.515 15.028 1.00 96.69 86 GLU A C 1
ATOM 626 O O . GLU A 1 86 ? 0.985 12.159 15.728 1.00 96.69 86 GLU A O 1
ATOM 631 N N . SER A 1 87 ? 0.452 11.194 13.761 1.00 96.44 87 SER A N 1
ATOM 632 C CA . SER A 1 87 ? 1.666 11.600 13.046 1.00 96.44 87 SER A CA 1
ATOM 633 C C . SER A 1 87 ? 1.375 11.843 11.562 1.00 96.44 87 SER A C 1
ATOM 635 O O . SER A 1 87 ? 0.297 11.507 11.071 1.00 96.44 87 SER A O 1
ATOM 637 N N . ALA A 1 88 ? 2.313 12.466 10.854 1.00 95.06 88 ALA A N 1
ATOM 638 C CA . ALA A 1 88 ? 2.275 12.605 9.402 1.00 95.06 88 ALA A CA 1
ATOM 639 C C . ALA A 1 88 ? 3.090 11.472 8.775 1.00 95.06 88 ALA A C 1
ATOM 641 O O . ALA A 1 88 ? 4.212 11.229 9.212 1.00 95.06 88 ALA A O 1
ATOM 642 N N . VAL A 1 89 ? 2.519 10.776 7.791 1.00 94.56 89 VAL A N 1
ATOM 643 C CA . VAL A 1 89 ? 3.233 9.731 7.050 1.00 94.56 89 VAL A CA 1
ATOM 644 C C . VAL A 1 89 ? 4.328 10.358 6.205 1.00 94.56 89 VAL A C 1
ATOM 646 O O . VAL A 1 89 ? 4.194 11.490 5.725 1.00 94.56 89 VAL A O 1
ATOM 649 N N . GLU A 1 90 ? 5.396 9.605 6.014 1.00 90.94 90 GLU A N 1
ATOM 650 C CA . GLU A 1 90 ? 6.475 9.991 5.129 1.00 90.94 90 GLU A CA 1
ATOM 651 C C . GLU A 1 90 ? 6.001 10.142 3.678 1.00 90.94 90 GLU A C 1
ATOM 653 O O . GLU A 1 90 ? 4.950 9.665 3.239 1.00 90.94 90 GLU A O 1
ATOM 658 N N . GLY A 1 91 ? 6.737 10.969 2.955 1.00 87.81 91 GLY A N 1
ATOM 659 C CA . GLY A 1 91 ? 6.500 11.343 1.577 1.00 87.81 91 GLY A CA 1
ATOM 660 C C . GLY A 1 91 ? 5.314 12.256 1.290 1.00 87.81 91 GLY A C 1
ATOM 661 O O . GLY A 1 91 ? 5.174 12.744 0.164 1.00 87.81 91 GLY A O 1
ATOM 662 N N . ILE A 1 92 ? 4.502 12.575 2.298 1.00 90.31 92 ILE A N 1
ATOM 663 C CA . ILE A 1 92 ? 3.414 13.546 2.188 1.00 90.31 92 ILE A CA 1
ATOM 664 C C . ILE A 1 92 ? 3.778 14.803 2.991 1.00 90.31 92 ILE A C 1
ATOM 666 O O . ILE A 1 92 ? 4.194 14.701 4.145 1.00 90.31 92 ILE A O 1
ATOM 670 N N . PRO A 1 93 ? 3.632 16.019 2.422 1.00 88.81 93 PRO A N 1
ATOM 671 C CA . PRO A 1 93 ? 3.890 17.248 3.164 1.00 88.81 93 PRO A CA 1
ATOM 672 C C . PRO A 1 93 ? 3.118 17.289 4.487 1.00 88.81 93 PRO A C 1
ATOM 674 O O . PRO A 1 93 ? 1.905 17.101 4.511 1.00 88.81 93 PRO A O 1
ATOM 677 N N . THR A 1 94 ? 3.799 17.602 5.590 1.00 90.19 94 THR A N 1
ATOM 678 C CA . THR A 1 94 ? 3.214 17.582 6.947 1.00 90.19 94 THR A CA 1
ATOM 679 C C . THR A 1 94 ? 2.084 18.593 7.160 1.00 90.19 94 THR A C 1
ATOM 681 O O . THR A 1 94 ? 1.337 18.505 8.133 1.00 90.19 94 THR A O 1
ATOM 684 N N . ASN A 1 95 ? 1.940 19.568 6.260 1.00 90.94 95 ASN A N 1
ATOM 685 C CA . ASN A 1 95 ? 0.830 20.517 6.241 1.00 90.94 95 ASN A CA 1
ATOM 686 C C . ASN A 1 95 ? -0.388 20.023 5.438 1.00 90.94 95 ASN A C 1
ATOM 688 O O . ASN A 1 95 ? -1.410 20.712 5.434 1.00 90.94 95 ASN A O 1
ATOM 692 N N . ASP A 1 96 ? -0.297 18.876 4.759 1.00 94.62 96 ASP A N 1
ATOM 693 C CA . ASP A 1 96 ? -1.425 18.230 4.098 1.00 94.62 96 ASP A CA 1
ATOM 694 C C . ASP A 1 96 ? -2.126 17.279 5.084 1.00 94.62 96 ASP A C 1
ATOM 696 O O . ASP A 1 96 ? -1.589 16.221 5.425 1.00 94.62 96 ASP A O 1
ATOM 700 N N . PRO A 1 97 ? -3.345 17.608 5.548 1.00 95.75 97 PRO A N 1
ATOM 701 C CA . PRO A 1 97 ? -4.033 16.811 6.560 1.00 95.75 97 PRO A CA 1
ATOM 702 C C . PRO A 1 97 ? -4.371 15.388 6.090 1.00 95.75 97 PRO A C 1
ATOM 704 O O . PRO A 1 97 ? -4.675 14.531 6.919 1.00 95.75 97 PRO A O 1
ATOM 707 N N . ARG A 1 98 ? -4.327 15.118 4.779 1.00 97.19 98 ARG A N 1
ATOM 708 C CA . ARG A 1 98 ? -4.597 13.789 4.215 1.00 97.19 98 ARG A CA 1
ATOM 709 C C . ARG A 1 98 ? -3.461 12.798 4.457 1.00 97.19 98 ARG A C 1
ATOM 711 O O . ARG A 1 98 ? -3.703 11.604 4.345 1.00 97.19 98 ARG A O 1
ATOM 718 N N . GLY A 1 99 ? -2.262 13.280 4.794 1.00 96.69 99 GLY A N 1
ATOM 719 C CA . GLY A 1 99 ? -1.122 12.452 5.198 1.00 96.69 99 GLY A CA 1
ATOM 720 C C . GLY A 1 99 ? -1.091 12.114 6.689 1.00 96.69 99 GLY A C 1
ATOM 721 O O . GLY A 1 99 ? -0.178 11.429 7.134 1.00 96.69 99 GLY A O 1
ATOM 722 N N . ILE A 1 100 ? -2.050 12.595 7.486 1.00 97.81 100 ILE A N 1
ATOM 723 C CA . ILE A 1 100 ? -2.065 12.320 8.925 1.00 97.81 100 ILE A CA 1
ATOM 724 C C . ILE A 1 100 ? -2.673 10.944 9.188 1.00 97.81 100 ILE A C 1
ATOM 726 O O . ILE A 1 100 ? -3.767 10.659 8.695 1.00 97.81 100 ILE A O 1
ATOM 730 N N . TYR A 1 101 ? -2.016 10.150 10.031 1.00 98.25 101 TYR A N 1
ATOM 731 C CA . TYR A 1 101 ? -2.462 8.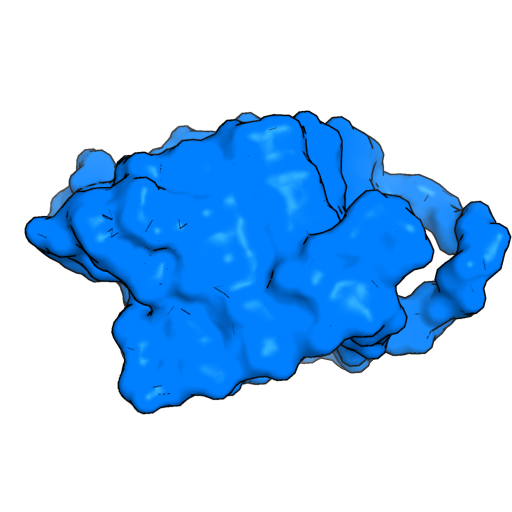844 10.514 1.00 98.25 101 TYR A CA 1
ATOM 732 C C . TYR A 1 101 ? -2.449 8.759 12.047 1.00 98.25 101 TYR A C 1
ATOM 734 O O . TYR A 1 101 ? -1.966 9.667 12.727 1.00 98.25 101 TYR A O 1
ATOM 742 N N . GLY A 1 102 ? -3.002 7.675 12.593 1.00 98.19 102 GLY A N 1
ATOM 743 C CA . GLY A 1 102 ? -3.098 7.455 14.034 1.00 98.19 102 GLY A CA 1
ATOM 744 C C . GLY A 1 102 ? -4.419 7.937 14.629 1.00 98.19 102 GLY A C 1
ATOM 745 O O . GLY A 1 102 ? -5.265 8.519 13.945 1.00 98.19 102 GLY A O 1
ATOM 746 N N . GLY A 1 103 ? -4.626 7.674 15.911 1.00 97.62 103 GLY A N 1
ATOM 747 C CA . GLY A 1 103 ? -5.830 8.042 16.637 1.00 97.62 103 GLY A CA 1
ATOM 748 C C . GLY A 1 103 ? -6.041 7.161 17.861 1.00 97.62 103 GLY A C 1
ATOM 749 O O . GLY A 1 103 ? -5.108 6.821 18.586 1.00 97.62 103 GLY A O 1
ATOM 750 N N . ASN A 1 104 ? -7.300 6.825 18.123 1.00 97.69 104 ASN A N 1
ATOM 751 C CA . ASN A 1 104 ? -7.721 6.059 19.294 1.00 97.69 104 ASN A CA 1
ATOM 752 C C . ASN A 1 104 ? -8.750 4.962 18.971 1.00 97.69 104 ASN A C 1
ATOM 754 O O . ASN A 1 104 ? -9.451 4.498 19.870 1.00 97.69 104 ASN A O 1
ATOM 758 N N . ASN A 1 105 ? -8.872 4.572 17.701 1.00 98.44 105 ASN A N 1
ATOM 759 C CA . ASN A 1 105 ? -9.816 3.561 17.238 1.00 98.44 105 ASN A CA 1
ATOM 760 C C . ASN A 1 105 ? -9.074 2.337 16.689 1.00 98.44 105 ASN A C 1
ATOM 762 O O . ASN A 1 105 ? -8.898 2.187 15.484 1.00 98.44 105 ASN A O 1
ATOM 766 N N . ASP A 1 106 ? -8.676 1.427 17.575 1.00 98.62 106 ASP A N 1
ATOM 767 C CA . ASP A 1 106 ? -7.974 0.189 17.197 1.00 98.62 106 ASP A CA 1
ATOM 768 C C . ASP A 1 106 ? -8.827 -0.784 16.370 1.00 98.62 106 ASP A C 1
ATOM 770 O O . ASP A 1 106 ? -8.309 -1.744 15.802 1.00 98.62 106 ASP A O 1
ATOM 774 N N . THR A 1 107 ? -10.133 -0.551 16.289 1.00 98.75 107 THR A N 1
ATOM 775 C CA . THR A 1 107 ? -11.067 -1.296 15.435 1.00 98.75 107 THR A CA 1
ATOM 776 C C . THR A 1 107 ? -11.417 -0.528 14.161 1.00 98.75 107 THR A C 1
ATOM 778 O O . THR A 1 107 ? -12.418 -0.825 13.520 1.00 98.75 107 THR A O 1
ATOM 781 N N . ASP A 1 108 ? -10.634 0.489 13.786 1.00 98.69 108 ASP A N 1
ATOM 782 C CA . ASP A 1 108 ? -10.810 1.176 12.508 1.00 98.69 108 ASP A CA 1
ATOM 783 C C . ASP A 1 108 ? -10.721 0.200 11.324 1.00 98.69 108 ASP A C 1
ATOM 785 O O . ASP A 1 108 ? -10.001 -0.802 11.362 1.00 98.69 108 ASP A O 1
ATOM 789 N N . ASN A 1 109 ? -11.474 0.502 10.268 1.00 98.69 109 ASN A N 1
ATOM 790 C CA . ASN A 1 109 ? -11.588 -0.347 9.092 1.00 98.69 109 ASN A CA 1
ATOM 791 C C . ASN A 1 109 ? -11.328 0.469 7.825 1.00 98.69 109 ASN A C 1
ATOM 793 O O . ASN A 1 109 ? -12.227 1.149 7.314 1.00 98.69 109 ASN A O 1
ATOM 797 N N . SER A 1 110 ? -10.114 0.332 7.296 1.00 98.81 110 SER A N 1
ATOM 798 C CA . SER A 1 110 ? -9.657 0.957 6.053 1.00 98.81 110 SER A CA 1
ATOM 799 C C . SER A 1 110 ? -10.031 0.147 4.799 1.00 98.81 110 SER A C 1
ATOM 801 O O . SER A 1 110 ? -9.735 0.575 3.684 1.00 98.81 110 SER A O 1
ATOM 803 N N . GLY A 1 111 ? -10.727 -0.987 4.952 1.00 98.75 111 GLY A N 1
ATOM 804 C CA . GLY A 1 111 ? -11.266 -1.811 3.870 1.00 98.75 111 GLY A CA 1
ATOM 805 C C . GLY A 1 111 ? -10.592 -3.180 3.718 1.00 98.75 111 GLY A C 1
ATOM 806 O O . GLY A 1 111 ? -10.265 -3.842 4.706 1.00 98.75 111 GLY A O 1
ATOM 807 N N . VAL A 1 112 ? -10.453 -3.632 2.470 1.00 98.88 112 VAL A N 1
ATOM 808 C CA . VAL A 1 112 ? -9.937 -4.951 2.088 1.00 98.88 112 VAL A CA 1
ATOM 809 C C . VAL A 1 112 ? -8.861 -4.810 1.014 1.00 98.88 112 VAL A C 1
ATOM 811 O O . VAL A 1 112 ? -9.073 -4.173 -0.017 1.00 98.88 112 VAL A O 1
ATOM 814 N N . ILE A 1 113 ? -7.724 -5.462 1.233 1.00 98.88 113 ILE A N 1
ATOM 815 C CA . ILE A 1 113 ? -6.642 -5.612 0.258 1.00 98.88 113 ILE A CA 1
ATOM 816 C C . ILE A 1 113 ? -6.373 -7.107 0.133 1.00 98.88 113 ILE A C 1
ATOM 818 O O . ILE A 1 113 ? -5.805 -7.716 1.043 1.00 98.88 113 ILE A O 1
ATOM 822 N N . SER A 1 114 ? -6.804 -7.722 -0.971 1.00 98.81 114 SER A N 1
ATOM 823 C CA . SER A 1 114 ? -6.581 -9.148 -1.188 1.00 98.81 114 SER A CA 1
ATOM 824 C C . SER A 1 114 ? -6.159 -9.516 -2.600 1.00 98.81 114 SER A C 1
ATOM 826 O O . SER A 1 114 ? -6.697 -8.981 -3.564 1.00 98.81 114 SER A O 1
ATOM 828 N N . TYR A 1 115 ? -5.188 -10.432 -2.711 1.00 98.81 115 TYR A N 1
ATOM 829 C CA . TYR A 1 115 ? -4.550 -10.822 -3.976 1.00 98.81 115 TYR A CA 1
ATOM 830 C C . TYR A 1 115 ? -4.052 -9.603 -4.756 1.00 98.81 115 TYR A C 1
ATOM 832 O O . TYR A 1 115 ? -4.428 -9.359 -5.907 1.00 98.81 115 TYR A O 1
ATOM 840 N N . VAL A 1 116 ? -3.209 -8.823 -4.082 1.00 98.94 116 VAL A N 1
ATOM 841 C CA . VAL A 1 116 ? -2.628 -7.588 -4.605 1.00 98.94 116 VAL A CA 1
ATOM 842 C C . VAL A 1 116 ? -1.123 -7.757 -4.756 1.00 98.94 116 VAL A C 1
ATOM 844 O O . VAL A 1 116 ? -0.445 -8.208 -3.837 1.00 98.94 116 VAL A O 1
ATOM 847 N N . SER A 1 117 ? -0.608 -7.365 -5.917 1.00 98.81 117 SER A N 1
ATOM 848 C CA . SER A 1 117 ? 0.814 -7.336 -6.230 1.00 98.81 117 SER A CA 1
ATOM 849 C C . SER A 1 117 ? 1.281 -5.902 -6.418 1.00 98.81 117 SER A C 1
ATOM 851 O O . SER A 1 117 ? 0.768 -5.199 -7.285 1.00 98.81 117 SER A O 1
ATOM 853 N N . ILE A 1 118 ? 2.242 -5.465 -5.612 1.00 98.88 118 ILE A N 1
ATOM 854 C CA . ILE A 1 118 ? 2.817 -4.120 -5.638 1.00 98.88 118 ILE A CA 1
ATOM 855 C C . ILE A 1 118 ? 4.258 -4.250 -6.123 1.00 98.88 118 ILE A C 1
ATOM 857 O O . ILE A 1 118 ? 5.064 -4.950 -5.513 1.00 98.88 118 ILE A O 1
ATOM 861 N N . ARG A 1 119 ? 4.589 -3.625 -7.253 1.00 98.56 119 ARG A N 1
ATOM 862 C CA . ARG A 1 119 ? 5.855 -3.875 -7.952 1.00 98.56 119 ARG A CA 1
ATOM 863 C C . ARG A 1 119 ? 6.603 -2.598 -8.271 1.00 98.56 119 ARG A C 1
ATOM 865 O O . ARG A 1 119 ? 5.981 -1.614 -8.660 1.00 98.56 119 ARG A O 1
ATOM 872 N N . HIS A 1 120 ? 7.931 -2.651 -8.208 1.00 97.88 120 HIS A N 1
ATOM 873 C CA . HIS A 1 120 ? 8.826 -1.599 -8.709 1.00 97.88 120 HIS A CA 1
ATOM 874 C C . HIS A 1 120 ? 8.573 -0.215 -8.080 1.00 97.88 120 HIS A C 1
ATOM 876 O O . HIS A 1 120 ? 8.853 0.812 -8.704 1.00 97.88 120 HIS A O 1
ATOM 882 N N . GLY A 1 121 ? 8.001 -0.202 -6.872 1.00 96.69 121 GLY A N 1
ATOM 883 C CA . GLY A 1 121 ? 7.649 1.001 -6.126 1.00 96.69 121 GLY A CA 1
ATOM 884 C C . GLY A 1 121 ? 8.837 1.608 -5.386 1.00 96.69 121 GLY A C 1
ATOM 885 O O . GLY A 1 121 ? 9.999 1.264 -5.640 1.00 96.69 121 GLY A O 1
ATOM 886 N N . GLY A 1 122 ? 8.522 2.475 -4.438 1.00 94.31 122 GLY A N 1
ATOM 887 C CA . GLY A 1 122 ? 9.456 3.165 -3.577 1.00 94.31 122 GLY A CA 1
ATOM 888 C C . GLY A 1 122 ? 9.782 4.562 -4.097 1.00 94.31 122 GLY A C 1
ATOM 889 O O . GLY A 1 122 ? 9.916 4.778 -5.298 1.00 94.31 122 GLY A O 1
ATOM 890 N N . THR A 1 123 ? 9.974 5.546 -3.230 1.00 92.19 123 THR A N 1
ATOM 891 C CA . THR A 1 123 ? 10.674 6.767 -3.650 1.00 92.19 123 THR A CA 1
ATOM 892 C C . THR A 1 123 ? 11.403 7.401 -2.488 1.00 92.19 123 THR A C 1
ATOM 894 O O . THR A 1 123 ? 10.819 7.625 -1.438 1.00 92.19 123 THR A O 1
ATOM 897 N N . GLU A 1 124 ? 12.652 7.785 -2.724 1.00 87.31 124 GLU A N 1
ATOM 898 C CA . GLU A 1 124 ? 13.391 8.625 -1.790 1.00 87.31 124 GLU A CA 1
ATOM 899 C C . GLU A 1 124 ? 12.970 10.084 -1.996 1.00 87.31 124 GLU A C 1
ATOM 901 O O . GLU A 1 124 ? 13.008 10.597 -3.123 1.00 87.31 124 GLU A O 1
ATOM 906 N N . ILE A 1 125 ? 12.504 10.746 -0.937 1.00 80.75 125 ILE A N 1
ATOM 907 C CA . ILE A 1 125 ? 12.065 12.152 -0.977 1.00 80.75 125 ILE A CA 1
ATOM 908 C C . ILE A 1 125 ? 13.074 13.045 -0.251 1.00 80.75 125 ILE A C 1
ATOM 910 O O . ILE A 1 125 ? 13.315 14.183 -0.667 1.00 80.75 125 ILE A O 1
ATOM 914 N N . GLY A 1 126 ? 13.716 12.510 0.780 1.00 75.56 126 GLY A N 1
ATOM 915 C CA . GLY A 1 126 ? 14.892 13.038 1.459 1.00 75.56 126 GLY A CA 1
ATOM 916 C C . GLY A 1 126 ? 15.463 11.954 2.370 1.00 75.56 126 GLY A C 1
ATOM 917 O O . GLY A 1 126 ? 14.884 10.887 2.455 1.00 75.56 126 GLY A O 1
ATOM 918 N N . ALA A 1 127 ? 16.577 12.222 3.053 1.00 73.12 127 ALA A N 1
ATOM 919 C CA . ALA A 1 127 ? 17.172 11.223 3.943 1.00 73.12 127 ALA A CA 1
ATOM 920 C C . ALA A 1 127 ? 16.232 10.893 5.118 1.00 73.12 127 ALA A C 1
ATOM 922 O O . ALA A 1 127 ? 16.002 11.783 5.947 1.00 73.12 127 ALA A O 1
ATOM 923 N N . GLY A 1 128 ? 15.749 9.647 5.194 1.00 71.06 128 GLY A N 1
ATOM 924 C CA . GLY A 1 128 ? 14.770 9.211 6.198 1.00 71.06 128 GLY A CA 1
ATOM 925 C C . GLY A 1 128 ? 13.410 9.872 5.982 1.00 71.06 128 GLY A C 1
ATOM 926 O O . GLY A 1 128 ? 12.838 10.434 6.913 1.00 71.06 128 GLY A O 1
ATOM 927 N N . ASN A 1 129 ? 13.023 10.012 4.717 1.00 81.00 129 ASN A N 1
ATOM 928 C CA . ASN A 1 129 ? 11.692 10.405 4.296 1.00 81.00 129 ASN A CA 1
ATOM 929 C C . ASN A 1 129 ? 11.409 9.769 2.935 1.00 81.00 129 ASN A C 1
ATOM 931 O O . ASN A 1 129 ? 11.788 10.314 1.883 1.00 81.00 129 ASN A O 1
ATOM 935 N N . GLU A 1 130 ? 10.724 8.637 2.961 1.00 87.12 130 GLU A N 1
ATOM 936 C CA . GLU A 1 130 ? 10.507 7.796 1.796 1.00 87.12 130 GLU A CA 1
ATOM 937 C C . GLU A 1 130 ? 9.020 7.419 1.631 1.00 87.12 130 GLU A C 1
ATOM 939 O O . GLU A 1 130 ? 8.175 7.638 2.495 1.00 87.12 130 GLU A O 1
ATOM 944 N N . ILE A 1 131 ? 8.642 6.936 0.445 1.00 90.56 131 ILE A N 1
ATOM 945 C CA . ILE A 1 131 ? 7.381 6.197 0.273 1.00 90.56 131 ILE A CA 1
ATOM 946 C C . ILE A 1 131 ? 7.760 4.744 0.053 1.00 90.56 131 ILE A C 1
ATOM 948 O O . ILE A 1 131 ? 8.572 4.472 -0.831 1.00 90.56 131 ILE A O 1
ATOM 952 N N . ASN A 1 132 ? 7.131 3.840 0.798 1.00 95.31 132 ASN A N 1
ATOM 953 C CA . ASN A 1 132 ? 7.411 2.409 0.772 1.00 95.31 132 ASN A CA 1
ATOM 954 C C . ASN A 1 132 ? 6.430 1.628 -0.110 1.00 95.31 132 ASN A C 1
ATOM 956 O O . ASN A 1 132 ? 5.494 2.188 -0.686 1.00 95.31 132 ASN A O 1
ATOM 960 N N . GLY A 1 133 ? 6.668 0.323 -0.279 1.00 97.31 133 GLY A N 1
ATOM 961 C CA . GLY A 1 133 ? 5.849 -0.501 -1.171 1.00 97.31 133 GLY A CA 1
ATOM 962 C C . GLY A 1 133 ? 4.391 -0.552 -0.712 1.00 97.31 133 GLY A C 1
ATOM 963 O O . GLY A 1 133 ? 3.487 -0.085 -1.417 1.00 97.31 133 GLY A O 1
ATOM 964 N N . LEU A 1 134 ? 4.175 -1.092 0.487 1.00 98.62 134 LEU A N 1
ATOM 965 C CA . LEU A 1 134 ? 2.924 -0.987 1.231 1.00 98.62 134 LEU A CA 1
ATOM 966 C C . LEU A 1 134 ? 3.179 -0.313 2.581 1.00 98.62 134 LEU A C 1
ATOM 968 O O . LEU A 1 134 ? 3.689 -0.947 3.500 1.00 98.62 134 LEU A O 1
ATOM 972 N N . THR A 1 135 ? 2.749 0.935 2.710 1.00 98.38 135 THR A N 1
ATOM 973 C CA . THR A 1 135 ? 2.807 1.685 3.967 1.00 98.38 135 THR A CA 1
ATOM 974 C C . THR A 1 135 ? 1.487 1.559 4.723 1.00 98.38 135 THR A C 1
ATOM 976 O O . THR A 1 135 ? 0.420 1.878 4.187 1.00 98.38 135 THR A O 1
ATOM 979 N N . LEU A 1 136 ? 1.551 1.136 5.986 1.00 98.56 136 LEU A N 1
ATOM 980 C CA . LEU A 1 136 ? 0.406 0.960 6.877 1.00 98.56 136 LEU A CA 1
ATOM 981 C C . LEU A 1 136 ? 0.555 1.860 8.107 1.00 98.56 136 LEU A C 1
ATOM 983 O O . LEU A 1 136 ? 1.149 1.472 9.109 1.00 98.56 136 LEU A O 1
ATOM 987 N N . GLY A 1 137 ? -0.015 3.063 8.045 1.00 98.12 137 GLY A N 1
ATOM 988 C CA . GLY A 1 137 ? 0.018 4.019 9.152 1.00 98.12 137 GLY A CA 1
ATOM 989 C C . GLY A 1 137 ? -1.225 3.936 10.028 1.00 98.12 137 GLY A C 1
ATOM 990 O O . GLY A 1 137 ? -2.313 4.302 9.586 1.00 98.12 137 GLY A O 1
ATOM 991 N N . GLY A 1 138 ? -1.094 3.487 11.279 1.00 98.38 138 GLY A N 1
ATOM 992 C CA . GLY A 1 138 ? -2.200 3.458 12.242 1.00 98.38 138 GLY A CA 1
ATOM 993 C C . GLY A 1 138 ? -3.426 2.685 11.744 1.00 98.38 138 GLY A C 1
ATOM 994 O O . GLY A 1 138 ? -4.559 3.081 12.011 1.00 98.38 138 GLY A O 1
ATOM 995 N N . VAL A 1 139 ? -3.236 1.619 10.965 1.00 98.81 139 VAL A N 1
ATOM 996 C CA . VAL A 1 139 ? -4.345 0.859 10.366 1.00 98.81 139 VAL A CA 1
ATOM 997 C C . VAL A 1 139 ? -4.975 -0.059 11.414 1.00 98.81 139 VAL A C 1
ATOM 999 O O . VAL A 1 139 ? -4.272 -0.762 12.142 1.00 98.81 139 VAL A O 1
ATOM 1002 N N . GLY A 1 140 ? -6.307 -0.036 11.514 1.00 98.75 140 GLY A N 1
ATOM 1003 C CA . GLY A 1 140 ? -7.051 -0.771 12.537 1.00 98.75 140 GLY A CA 1
ATOM 1004 C C . GLY A 1 140 ? -7.304 -2.243 12.216 1.00 98.75 140 GLY A C 1
ATOM 1005 O O . GLY A 1 140 ? -7.268 -2.682 11.064 1.00 98.75 140 GLY A O 1
ATOM 1006 N N . SER A 1 141 ? -7.596 -3.002 13.271 1.00 98.75 141 SER A N 1
ATOM 1007 C CA . SER A 1 141 ? -7.741 -4.464 13.269 1.00 98.75 141 SER A CA 1
ATOM 1008 C C . SER A 1 141 ? -8.944 -5.003 12.488 1.00 98.75 141 SER A C 1
ATOM 1010 O O . SER A 1 141 ? -8.969 -6.189 12.163 1.00 98.75 141 SER A O 1
ATOM 1012 N N . GLU A 1 142 ? -9.928 -4.161 12.156 1.00 98.75 142 GLU A N 1
ATOM 1013 C CA . GLU A 1 142 ? -11.054 -4.551 11.295 1.00 98.75 142 GLU A CA 1
ATOM 1014 C C . GLU A 1 142 ? -10.736 -4.421 9.795 1.00 98.75 142 GLU A C 1
ATOM 1016 O O . GLU A 1 142 ? -11.546 -4.822 8.955 1.00 98.75 142 GLU A O 1
ATOM 1021 N N . THR A 1 143 ? -9.561 -3.893 9.443 1.00 98.88 143 THR A N 1
ATOM 1022 C CA . THR A 1 143 ? -9.042 -3.900 8.068 1.00 98.88 143 THR A CA 1
ATOM 1023 C C . THR A 1 143 ? -8.554 -5.302 7.707 1.00 98.88 143 THR A C 1
ATOM 1025 O O . THR A 1 143 ? -7.826 -5.932 8.474 1.00 98.88 143 THR A O 1
ATOM 1028 N N . SER A 1 144 ? -8.919 -5.799 6.523 1.00 98.81 144 SER A N 1
ATOM 1029 C CA . SER A 1 144 ? -8.492 -7.122 6.058 1.00 98.81 144 SER A CA 1
ATOM 1030 C C . SER A 1 144 ? -7.397 -7.007 5.002 1.00 98.81 144 SER A C 1
ATOM 1032 O O . SER A 1 144 ? -7.628 -6.462 3.926 1.00 98.81 144 SER A O 1
ATOM 1034 N N . ILE A 1 145 ? -6.211 -7.549 5.289 1.00 98.81 145 ILE A N 1
ATOM 1035 C CA . ILE A 1 145 ? -5.103 -7.612 4.330 1.00 98.81 145 ILE A CA 1
ATOM 1036 C C . ILE A 1 145 ? -4.664 -9.068 4.190 1.00 98.81 145 ILE A C 1
ATOM 1038 O O . ILE A 1 145 ? -4.264 -9.702 5.170 1.00 98.81 145 ILE A O 1
ATOM 1042 N N . ASN A 1 146 ? -4.778 -9.623 2.981 1.00 98.56 146 ASN A N 1
ATOM 1043 C CA . ASN A 1 146 ? -4.555 -11.048 2.762 1.00 98.56 146 ASN A CA 1
ATOM 1044 C C . ASN A 1 146 ? -4.049 -11.406 1.355 1.00 98.56 146 ASN A C 1
ATOM 1046 O O . ASN A 1 146 ? -4.692 -11.047 0.377 1.00 98.56 146 ASN A O 1
ATOM 1050 N N . ASN A 1 147 ? -2.998 -12.219 1.228 1.00 98.75 147 ASN A N 1
ATOM 1051 C CA . ASN A 1 147 ? -2.328 -12.514 -0.050 1.00 98.75 147 ASN A CA 1
ATOM 1052 C C . ASN A 1 147 ? -1.846 -11.231 -0.737 1.00 98.75 147 ASN A C 1
ATOM 1054 O O . ASN A 1 147 ? -2.362 -10.835 -1.784 1.00 98.75 147 ASN A O 1
ATOM 1058 N N . VAL A 1 148 ? -0.872 -10.570 -0.122 1.00 98.75 148 VAL A N 1
ATOM 1059 C CA . VAL A 1 148 ? -0.214 -9.397 -0.704 1.00 98.75 148 VAL A CA 1
ATOM 1060 C C . VAL A 1 148 ? 1.231 -9.736 -1.026 1.00 98.75 148 VAL A C 1
ATOM 1062 O O . VAL A 1 148 ? 1.918 -10.370 -0.223 1.00 98.75 148 VAL A O 1
ATOM 1065 N N . GLU A 1 149 ? 1.692 -9.307 -2.196 1.00 98.56 149 GLU A N 1
ATOM 1066 C CA . GLU A 1 149 ? 3.105 -9.347 -2.546 1.00 98.56 149 GLU A CA 1
ATOM 1067 C C . GLU A 1 149 ? 3.664 -7.951 -2.817 1.00 98.56 149 GLU A C 1
ATOM 1069 O O . GLU A 1 149 ? 3.009 -7.127 -3.457 1.00 98.56 149 GLU A O 1
ATOM 1074 N N . VAL A 1 150 ? 4.890 -7.708 -2.352 1.00 98.75 150 VAL A N 1
ATOM 1075 C CA . VAL A 1 150 ? 5.678 -6.520 -2.687 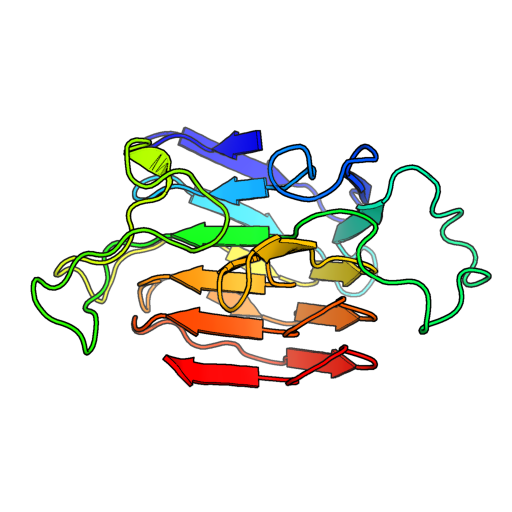1.00 98.75 150 VAL A CA 1
ATOM 1076 C C . VAL A 1 150 ? 6.992 -6.961 -3.318 1.00 98.75 150 VAL A C 1
ATOM 1078 O O . VAL A 1 150 ? 7.736 -7.761 -2.748 1.00 98.75 150 VAL A O 1
ATOM 1081 N N . ILE A 1 151 ? 7.271 -6.480 -4.528 1.00 98.50 151 ILE A N 1
ATOM 1082 C CA . ILE A 1 151 ? 8.415 -6.921 -5.328 1.00 98.50 151 ILE A CA 1
ATOM 1083 C C . ILE A 1 151 ? 9.188 -5.713 -5.843 1.00 98.50 151 ILE A C 1
ATOM 1085 O O . ILE A 1 151 ? 8.613 -4.822 -6.465 1.00 98.50 151 ILE A O 1
ATOM 1089 N N . ALA A 1 152 ? 10.509 -5.727 -5.670 1.00 98.12 152 ALA A N 1
ATOM 1090 C CA . ALA A 1 152 ? 11.400 -4.703 -6.213 1.00 98.12 152 ALA A CA 1
ATOM 1091 C C . ALA A 1 152 ? 11.050 -3.276 -5.745 1.00 98.12 152 ALA A C 1
ATOM 1093 O O . ALA A 1 152 ? 11.060 -2.341 -6.546 1.00 98.12 152 ALA A O 1
ATOM 1094 N N . ASN A 1 153 ? 10.734 -3.099 -4.459 1.00 97.19 153 ASN A N 1
ATOM 1095 C CA . ASN A 1 153 ? 10.607 -1.761 -3.881 1.00 97.19 153 ASN A CA 1
ATOM 1096 C C . ASN A 1 153 ? 11.988 -1.095 -3.748 1.00 97.19 153 ASN A C 1
ATOM 1098 O O . ASN A 1 153 ? 12.979 -1.795 -3.529 1.00 97.19 153 ASN A O 1
ATOM 1102 N N . MET A 1 154 ? 12.076 0.227 -3.936 1.00 95.75 154 MET A N 1
ATOM 1103 C CA . MET A 1 154 ? 13.337 0.974 -3.770 1.00 95.75 154 MET A CA 1
ATOM 1104 C C . MET A 1 154 ? 13.845 0.929 -2.339 1.00 95.75 154 MET A C 1
ATOM 1106 O O . MET A 1 154 ? 15.053 0.885 -2.144 1.00 95.75 154 MET A O 1
ATOM 1110 N N . ASP A 1 155 ? 12.911 0.904 -1.405 1.00 93.88 155 ASP A N 1
ATOM 1111 C CA . ASP A 1 155 ? 13.149 0.944 0.025 1.00 93.88 155 ASP A CA 1
ATOM 1112 C C . ASP A 1 155 ? 12.415 -0.245 0.659 1.00 93.88 155 ASP A C 1
ATOM 1114 O O . ASP A 1 155 ? 12.487 -1.347 0.087 1.00 93.88 155 ASP A O 1
ATOM 1118 N N . ASP A 1 156 ? 11.625 -0.053 1.711 1.00 96.06 156 ASP A N 1
ATOM 1119 C CA . ASP A 1 156 ? 10.960 -1.146 2.410 1.00 96.06 156 ASP A CA 1
ATOM 1120 C C . ASP A 1 156 ? 9.813 -1.780 1.634 1.00 96.06 156 ASP A C 1
ATOM 1122 O O . ASP A 1 156 ? 9.054 -1.147 0.893 1.00 96.06 156 ASP A O 1
ATOM 1126 N N . GLY A 1 157 ? 9.661 -3.090 1.811 1.00 97.94 157 GLY A N 1
ATOM 1127 C CA . GLY A 1 157 ? 8.548 -3.826 1.226 1.00 97.94 157 GLY A CA 1
ATOM 1128 C C . GLY A 1 157 ? 7.213 -3.455 1.855 1.00 97.94 157 GLY A C 1
ATOM 1129 O O . GLY A 1 157 ? 6.344 -2.879 1.198 1.00 97.94 157 GLY A O 1
ATOM 1130 N N . ILE A 1 158 ? 7.038 -3.839 3.116 1.00 98.44 158 ILE A N 1
ATOM 1131 C CA . ILE A 1 158 ? 5.862 -3.495 3.911 1.00 98.44 158 ILE A CA 1
ATOM 1132 C C . ILE A 1 158 ? 6.336 -2.821 5.183 1.00 98.44 158 ILE A C 1
ATOM 1134 O O . ILE A 1 158 ? 7.106 -3.405 5.937 1.00 98.44 158 ILE A O 1
ATOM 1138 N N . GLU A 1 159 ? 5.810 -1.642 5.442 1.00 96.94 159 GLU A N 1
ATOM 1139 C CA . GLU A 1 159 ? 6.206 -0.841 6.586 1.00 96.94 159 GLU A CA 1
ATOM 1140 C C . GLU A 1 159 ? 4.978 -0.490 7.420 1.00 96.94 159 GLU A C 1
ATOM 1142 O O . GLU A 1 159 ? 3.921 -0.109 6.896 1.00 96.94 159 GLU A O 1
ATOM 1147 N N . PHE A 1 160 ? 5.113 -0.659 8.730 1.00 97.06 160 PHE A N 1
ATOM 1148 C CA . PHE A 1 160 ? 4.059 -0.427 9.701 1.00 97.06 160 PHE A CA 1
ATOM 1149 C C . PHE A 1 160 ? 4.438 0.746 10.593 1.00 97.06 160 PHE A C 1
ATOM 1151 O O . PHE A 1 160 ? 5.375 0.640 11.374 1.00 97.06 160 PHE A O 1
ATOM 1158 N N . PHE A 1 161 ? 3.637 1.808 10.565 1.00 96.06 161 PHE A N 1
ATOM 1159 C CA . PHE A 1 161 ? 3.743 2.897 11.530 1.00 96.06 161 PHE A CA 1
ATOM 1160 C C . PHE A 1 161 ? 2.630 2.760 12.569 1.00 96.06 161 PHE A C 1
ATOM 1162 O O . PHE A 1 161 ? 1.522 3.292 12.401 1.00 96.06 161 PHE A O 1
ATOM 1169 N N . GLY A 1 162 ? 2.897 2.005 13.636 1.00 96.19 162 GLY A N 1
ATOM 1170 C CA . GLY A 1 162 ? 1.892 1.629 14.633 1.00 96.19 162 GLY A CA 1
ATOM 1171 C C . GLY A 1 162 ? 0.635 0.941 14.062 1.00 96.19 162 GLY A C 1
ATOM 1172 O O . GLY A 1 162 ? 0.636 0.338 12.990 1.00 96.19 162 GLY A O 1
ATOM 1173 N N . GLY A 1 163 ? -0.479 1.034 14.794 1.00 97.69 163 GLY A N 1
ATOM 1174 C CA . GLY A 1 163 ? -1.750 0.397 14.441 1.00 97.69 163 GLY A CA 1
ATOM 1175 C C . GLY A 1 163 ? -1.907 -1.039 14.951 1.00 97.69 163 GLY A C 1
ATOM 1176 O O . GLY A 1 163 ? -1.120 -1.544 15.750 1.00 97.69 163 GLY A O 1
ATOM 1177 N N . THR A 1 164 ? -2.992 -1.689 14.526 1.00 98.06 164 THR A N 1
ATOM 1178 C CA . THR A 1 164 ? -3.433 -3.003 15.036 1.00 98.06 164 THR A CA 1
ATOM 1179 C C . THR A 1 164 ? -3.851 -3.982 13.936 1.00 98.06 164 THR A C 1
ATOM 1181 O O . THR A 1 164 ? -4.345 -5.075 14.230 1.00 98.06 164 THR A O 1
ATOM 1184 N N . VAL A 1 165 ? -3.669 -3.613 12.665 1.00 98.38 165 VAL A N 1
ATOM 1185 C CA . VAL A 1 165 ? -3.923 -4.489 11.517 1.00 98.38 165 VAL A CA 1
ATOM 1186 C C . VAL A 1 165 ? -2.979 -5.691 11.513 1.00 98.38 165 VAL A C 1
ATOM 1188 O O . VAL A 1 165 ? -1.839 -5.626 11.966 1.00 98.38 165 VAL A O 1
ATOM 1191 N N . SER A 1 166 ? -3.450 -6.802 10.955 1.00 97.56 166 SER A N 1
ATOM 1192 C CA . SER A 1 166 ? -2.620 -7.972 10.673 1.00 97.56 166 SER A CA 1
ATOM 1193 C C . SER A 1 166 ? -2.701 -8.328 9.195 1.00 97.56 166 SER A C 1
ATOM 1195 O O . SER A 1 166 ? -3.740 -8.137 8.560 1.00 97.56 166 SER A O 1
ATOM 1197 N N . ILE A 1 167 ? -1.606 -8.864 8.656 1.00 98.31 167 ILE A N 1
ATOM 1198 C CA . ILE A 1 167 ? -1.549 -9.369 7.284 1.00 98.31 167 ILE A CA 1
ATOM 1199 C C . ILE A 1 167 ? -1.507 -10.893 7.319 1.00 98.31 167 ILE A C 1
ATOM 1201 O O . ILE A 1 167 ? -0.674 -11.491 8.002 1.00 98.31 167 ILE A O 1
ATOM 1205 N N . GLN A 1 168 ? -2.383 -11.531 6.549 1.00 98.31 168 GLN A N 1
ATOM 1206 C CA . GLN A 1 168 ? -2.354 -12.973 6.318 1.00 98.31 168 GLN A CA 1
ATOM 1207 C C . GLN A 1 168 ? -1.721 -13.249 4.952 1.00 98.31 168 GLN A C 1
ATOM 1209 O O . GLN A 1 168 ? -2.184 -12.743 3.942 1.00 98.31 168 GLN A O 1
ATOM 1214 N N . HIS A 1 169 ? -0.660 -14.053 4.895 1.00 98.25 169 HIS A N 1
ATOM 1215 C CA . HIS A 1 169 ? 0.074 -14.339 3.651 1.00 98.25 169 HIS A CA 1
ATOM 1216 C C . HIS A 1 169 ? 0.655 -13.078 2.983 1.00 98.25 169 HIS A C 1
ATOM 1218 O O . HIS A 1 169 ? 0.051 -12.476 2.094 1.00 98.25 169 HIS A O 1
ATOM 1224 N N . ALA A 1 170 ? 1.865 -12.713 3.401 1.00 98.19 170 ALA A N 1
ATOM 1225 C CA . ALA A 1 170 ? 2.673 -11.687 2.755 1.00 98.19 170 ALA A CA 1
ATOM 1226 C C . ALA A 1 170 ? 3.887 -12.325 2.070 1.00 98.19 170 ALA A C 1
ATOM 1228 O O . ALA A 1 170 ? 4.527 -13.214 2.639 1.00 98.19 170 ALA A O 1
ATOM 1229 N N . PHE A 1 171 ? 4.217 -11.857 0.870 1.00 98.50 171 PHE A N 1
ATOM 1230 C CA . PHE A 1 171 ? 5.471 -12.171 0.192 1.00 98.50 171 PHE A CA 1
ATOM 1231 C C . PHE A 1 171 ? 6.203 -10.875 -0.136 1.00 98.50 171 PHE A C 1
ATOM 1233 O O . PHE A 1 171 ? 5.646 -9.989 -0.771 1.00 98.50 171 PHE A O 1
ATOM 1240 N N . VAL A 1 172 ? 7.460 -10.767 0.275 1.00 98.56 172 VAL A N 1
ATOM 1241 C CA . VAL A 1 172 ? 8.281 -9.594 -0.017 1.00 98.56 172 VAL A CA 1
ATOM 1242 C C . VAL A 1 172 ? 9.593 -10.057 -0.622 1.00 98.56 172 VAL A C 1
ATOM 1244 O O . VAL A 1 172 ? 10.209 -11.005 -0.129 1.00 98.56 172 VAL A O 1
ATOM 1247 N N . SER A 1 173 ? 10.008 -9.438 -1.726 1.00 98.25 173 SER A N 1
ATOM 1248 C CA . SER A 1 173 ? 11.247 -9.817 -2.395 1.00 98.25 173 SER A CA 1
ATOM 1249 C C . SER A 1 173 ? 11.899 -8.670 -3.148 1.00 98.25 173 SER A C 1
ATOM 1251 O O . SER A 1 173 ? 11.237 -7.825 -3.746 1.00 98.25 173 SER A O 1
ATOM 1253 N N . ALA A 1 174 ? 13.230 -8.704 -3.184 1.00 97.50 174 ALA A N 1
ATOM 1254 C CA . ALA A 1 174 ? 14.056 -7.769 -3.934 1.00 97.50 174 ALA A CA 1
ATOM 1255 C C . ALA A 1 174 ? 13.848 -6.290 -3.558 1.00 97.50 174 ALA A C 1
ATOM 1257 O O . ALA A 1 174 ? 14.114 -5.433 -4.400 1.00 97.50 174 ALA A O 1
ATOM 1258 N N . CYS A 1 175 ? 13.441 -5.996 -2.321 1.00 96.75 175 CYS A N 1
ATOM 1259 C CA . CYS A 1 175 ? 13.439 -4.644 -1.752 1.00 96.75 175 CYS A CA 1
ATOM 1260 C C . CYS A 1 175 ? 14.861 -4.077 -1.620 1.00 96.75 175 CYS A C 1
ATOM 1262 O O . CYS A 1 175 ? 15.848 -4.819 -1.747 1.00 96.75 175 CYS A O 1
ATOM 1264 N N . GLY A 1 176 ? 14.968 -2.755 -1.502 1.00 94.44 176 GLY A N 1
ATOM 1265 C CA . GLY A 1 176 ? 16.254 -2.067 -1.416 1.00 94.44 176 GLY A CA 1
ATOM 1266 C C . GLY A 1 176 ? 16.815 -1.959 -0.014 1.00 94.44 176 GLY A C 1
ATOM 1267 O O . GLY A 1 176 ? 18.041 -2.044 0.093 1.00 94.44 176 GLY A O 1
ATOM 1268 N N . ASP A 1 177 ? 15.943 -1.889 0.988 1.00 93.62 177 ASP A N 1
ATOM 1269 C CA . ASP A 1 177 ? 16.309 -1.956 2.399 1.00 93.62 177 ASP A CA 1
ATOM 1270 C C . ASP A 1 177 ? 15.648 -3.172 3.072 1.00 93.62 177 ASP A C 1
ATOM 1272 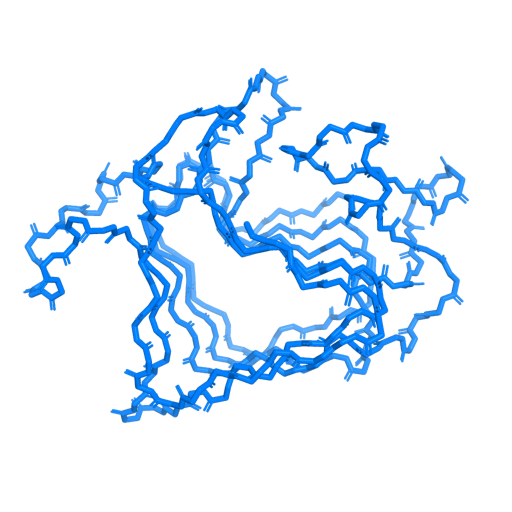O O . ASP A 1 177 ? 16.029 -4.313 2.756 1.00 93.62 177 ASP A O 1
ATOM 1276 N N . ASP A 1 178 ? 14.619 -2.988 3.901 1.00 95.44 178 ASP A N 1
ATOM 1277 C CA . ASP A 1 178 ? 13.999 -4.069 4.651 1.00 95.44 178 ASP A CA 1
ATOM 1278 C C . ASP A 1 178 ? 12.796 -4.703 3.935 1.00 95.44 178 ASP A C 1
ATOM 1280 O O . ASP A 1 178 ? 12.117 -4.169 3.054 1.00 95.44 178 ASP A O 1
ATOM 1284 N N . SER A 1 179 ? 12.539 -5.970 4.268 1.00 96.88 179 SER A N 1
ATOM 1285 C CA . SER A 1 179 ? 11.336 -6.646 3.762 1.00 96.88 179 SER A CA 1
ATOM 1286 C C . SER A 1 179 ? 10.095 -6.233 4.550 1.00 96.88 179 SER A C 1
ATOM 1288 O O . SER A 1 179 ? 9.024 -6.040 3.974 1.00 96.88 179 SER A O 1
ATOM 1290 N N . PHE A 1 180 ? 10.253 -6.139 5.866 1.00 97.06 180 PHE A N 1
ATOM 1291 C CA . PHE A 1 180 ? 9.221 -5.738 6.804 1.00 97.06 180 PHE A CA 1
ATOM 1292 C C . PHE A 1 180 ? 9.867 -4.823 7.835 1.00 97.06 180 PHE A C 1
ATOM 1294 O O . PHE A 1 180 ? 10.769 -5.301 8.529 1.00 97.06 180 PHE A O 1
ATOM 1301 N N . ASP A 1 181 ? 9.379 -3.594 7.958 1.00 94.81 181 ASP A N 1
ATOM 1302 C CA . ASP A 1 181 ? 9.829 -2.652 8.986 1.00 94.81 181 ASP A CA 1
ATOM 1303 C C . ASP A 1 181 ? 8.665 -2.178 9.875 1.00 94.81 181 ASP A C 1
ATOM 1305 O O . ASP A 1 181 ? 7.498 -2.188 9.466 1.00 94.81 181 ASP A O 1
ATOM 1309 N N . TYR A 1 182 ? 8.971 -1.867 11.133 1.00 92.12 182 TYR A N 1
ATOM 1310 C CA . TYR A 1 182 ? 8.021 -1.541 12.190 1.00 92.12 182 TYR A CA 1
ATOM 1311 C C . TYR A 1 182 ? 8.515 -0.367 13.034 1.00 92.12 182 TYR A C 1
ATOM 1313 O O . TYR A 1 182 ? 9.412 -0.533 13.868 1.00 92.12 182 TYR A O 1
ATOM 1321 N N . ASP A 1 183 ? 7.789 0.740 12.925 1.00 83.69 183 ASP A N 1
ATOM 1322 C CA . ASP A 1 183 ? 8.016 1.986 13.653 1.00 83.69 183 ASP A CA 1
ATOM 1323 C C . ASP A 1 183 ? 7.024 2.233 14.795 1.00 83.69 183 ASP A C 1
ATOM 1325 O O . ASP A 1 183 ? 5.806 1.923 14.686 1.00 83.69 183 ASP A O 1
#

Sequence (183 aa):
MFVDAGTTLYIEAGTVIKGMPGVGQESSYLCVARGAKLYAEGTADAPIIFTFEQDPLDGSVPLTTRGQWGGLIVLGYATLNSIPGESAVEGIPTNDPRGIYGGNNDTDNSGVISYVSIRHGGTEIGAGNEINGLTLGGVGSETSINNVEVIANMDDGIEFFGGTVSIQHAFVSACGDDSFDYD

pLDDT: mean 95.95, std 4.82, range [71.06, 98.94]

Secondary structure (DSSP, 8-state):
-EE-TT-EEEE-TT-EEEEPP--GGG--EEEE-TT-EEEEE--SSS-EEEEETT--SSS-S-TT---SS-EEEEE-----SSSSSEEEPTTS-TT-GGGEEE-S-TT---EEEEEEEEES--EEEETTEEE-SEEEES--TT-EEEEEEEES-SS-SEEEES----EEEEEEES-SS-SEEE-

Foldseek 3Di:
DEQDAPEEDEDDFQAEAAWEADAALGFGEYAYFENYAYHLDYDPVGAYEYYHPPDPPPPPDDLQQAARGQAYHYAYAAAFPDPPQKDFAFSDPRPPNRRIHGHHCQQTERYEAERYEFERHKHDNDDVGIRWHYEAGQHHCNYYAENYEFTSYQAERYEYRDGNHDYHDYHYDSYNYYPYYYD